Protein AF-A0A8J3F8U2-F1 (afdb_monomer_lite)

Radius of gyration: 12.93 Å; chains: 1; bounding box: 33×26×40 Å

pLDDT: mean 71.66, std 12.89, range [37.56, 89.69]

Sequence (111 aa):
MPALRDPATIAATIAAALGVAVPESRVCPAGVPDELARWHCYTAASGHSVVVAVAALLTPGTNPLHALVAAPVNAVTRTGWRWDPAHDLIVADLPYDSDRGVLIDPADIQP

Secondary structure (DSSP, 8-state):
-----SHHHHHHHHHHHHT----S-----TTS-GGGGGGEEEETTTEEEEEEEEGGG--TTS-GGGGEEEEEHHHHHHH-EEEETTTTEEEE---EETTTEE---GGG-B-

Structure (mmCIF, N/CA/C/O backbone):
data_AF-A0A8J3F8U2-F1
#
_entry.id   AF-A0A8J3F8U2-F1
#
loop_
_atom_site.group_PDB
_atom_site.id
_atom_site.type_symbol
_atom_site.label_atom_id
_atom_site.label_alt_id
_atom_site.label_comp_id
_atom_site.label_asym_id
_atom_site.label_entity_id
_atom_site.label_seq_id
_atom_site.pdbx_PDB_ins_code
_atom_site.Cartn_x
_atom_site.Cartn_y
_atom_site.Cartn_z
_atom_site.occupancy
_atom_site.B_iso_or_equiv
_atom_site.auth_seq_id
_atom_site.auth_comp_id
_atom_site.auth_asym_id
_atom_site.auth_atom_id
_atom_site.pdbx_PDB_model_num
ATOM 1 N N . MET A 1 1 ? 5.581 -2.750 25.880 1.00 39.59 1 MET A N 1
ATOM 2 C CA . MET A 1 1 ? 5.545 -2.924 24.413 1.00 39.59 1 MET A CA 1
ATOM 3 C C . MET A 1 1 ? 6.352 -1.784 23.816 1.00 39.59 1 MET A C 1
ATOM 5 O O . MET A 1 1 ? 6.004 -0.646 24.115 1.00 39.59 1 MET A O 1
ATOM 9 N N . PRO A 1 2 ? 7.481 -2.035 23.133 1.00 37.56 2 PRO A N 1
ATOM 10 C CA . PRO A 1 2 ? 8.290 -0.951 22.594 1.00 37.56 2 PRO A CA 1
ATOM 11 C C . PRO A 1 2 ? 7.474 -0.246 21.512 1.00 37.56 2 PRO A C 1
ATOM 13 O O . PRO A 1 2 ? 6.931 -0.887 20.617 1.00 37.56 2 PRO A O 1
ATOM 16 N N . ALA A 1 3 ? 7.317 1.067 21.657 1.00 40.91 3 ALA A N 1
ATOM 17 C CA . ALA A 1 3 ? 6.665 1.883 20.652 1.00 40.91 3 ALA A CA 1
ATOM 18 C C . ALA A 1 3 ? 7.451 1.730 19.343 1.00 40.91 3 ALA A C 1
ATOM 20 O O . ALA A 1 3 ? 8.657 1.981 19.327 1.00 40.91 3 ALA A O 1
ATOM 21 N N . LEU A 1 4 ? 6.773 1.294 18.281 1.00 47.59 4 LEU A N 1
ATOM 22 C CA . LEU A 1 4 ? 7.250 1.326 16.900 1.00 47.59 4 LEU A CA 1
ATOM 23 C C . LEU A 1 4 ? 7.582 2.787 16.550 1.00 47.59 4 LEU A C 1
ATOM 25 O O . LEU A 1 4 ? 6.724 3.530 16.096 1.00 47.59 4 LEU A O 1
ATOM 29 N N . ARG A 1 5 ? 8.786 3.246 16.901 1.00 49.97 5 ARG A N 1
ATOM 30 C CA . ARG A 1 5 ? 9.261 4.626 16.682 1.00 49.97 5 ARG A CA 1
ATOM 31 C C . ARG A 1 5 ? 10.471 4.691 15.766 1.00 49.97 5 ARG A C 1
ATOM 33 O O . ARG A 1 5 ? 10.807 5.769 15.294 1.00 49.97 5 ARG A O 1
ATOM 40 N N . ASP A 1 6 ? 11.126 3.558 15.536 1.00 54.28 6 ASP A N 1
ATOM 41 C CA . ASP A 1 6 ? 12.221 3.473 14.588 1.00 54.28 6 ASP A CA 1
ATOM 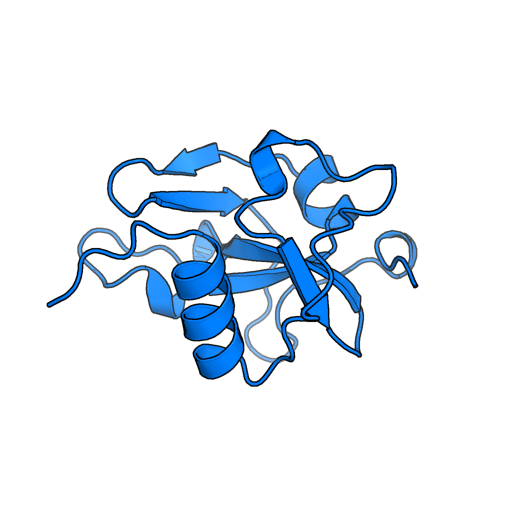42 C C . ASP A 1 6 ? 11.700 2.904 13.255 1.00 54.28 6 ASP A C 1
ATOM 44 O O . ASP A 1 6 ? 11.143 1.800 13.238 1.00 54.28 6 ASP A O 1
ATOM 48 N N . PRO A 1 7 ? 11.853 3.635 12.139 1.00 51.91 7 PRO A N 1
ATOM 49 C CA . PRO A 1 7 ? 11.318 3.224 10.845 1.00 51.91 7 PRO A CA 1
ATOM 50 C C . PRO A 1 7 ? 11.932 1.918 10.326 1.00 51.91 7 PRO A C 1
ATOM 52 O O . PRO A 1 7 ? 11.245 1.163 9.643 1.00 51.91 7 PRO A O 1
ATOM 55 N N . ALA A 1 8 ? 13.168 1.573 10.711 1.00 55.59 8 ALA A N 1
ATOM 56 C CA . ALA A 1 8 ? 13.743 0.274 10.358 1.00 55.59 8 ALA A CA 1
ATOM 57 C C . ALA A 1 8 ? 13.092 -0.865 11.159 1.00 55.59 8 ALA A C 1
ATOM 59 O O . ALA A 1 8 ? 12.882 -1.950 10.626 1.00 55.59 8 ALA A O 1
ATOM 60 N N . THR A 1 9 ? 12.698 -0.611 12.409 1.00 59.19 9 THR A N 1
ATOM 61 C CA . THR A 1 9 ? 11.933 -1.576 13.219 1.00 59.19 9 THR A CA 1
ATOM 62 C C . THR A 1 9 ? 10.518 -1.774 12.672 1.00 59.19 9 THR A C 1
ATOM 64 O O . THR A 1 9 ? 10.026 -2.902 12.658 1.00 59.19 9 THR A O 1
ATOM 67 N N . ILE A 1 10 ? 9.877 -0.708 12.182 1.00 59.81 10 ILE A N 1
ATOM 68 C CA . ILE A 1 10 ? 8.576 -0.777 11.496 1.00 59.81 10 ILE A CA 1
ATOM 69 C C . ILE A 1 10 ? 8.709 -1.617 10.224 1.00 59.81 10 ILE A C 1
ATOM 71 O O . ILE A 1 10 ? 8.022 -2.629 10.093 1.00 59.81 10 ILE A O 1
ATOM 75 N N . ALA A 1 11 ? 9.647 -1.266 9.342 1.00 57.91 11 ALA A N 1
ATOM 76 C CA . ALA A 1 11 ? 9.896 -2.000 8.107 1.00 57.91 11 ALA A CA 1
ATOM 77 C C . ALA A 1 11 ? 10.239 -3.473 8.370 1.00 57.91 11 ALA A C 1
ATOM 79 O O . ALA A 1 11 ? 9.660 -4.344 7.734 1.00 57.91 11 ALA A O 1
ATOM 80 N N . ALA A 1 12 ? 11.101 -3.778 9.345 1.00 63.03 12 ALA A N 1
ATOM 81 C CA . ALA A 1 12 ? 11.467 -5.152 9.692 1.00 63.03 12 ALA A CA 1
ATOM 82 C C . ALA A 1 12 ? 10.300 -5.950 10.293 1.00 63.03 12 ALA A C 1
ATOM 84 O O . ALA A 1 12 ? 10.105 -7.108 9.934 1.00 63.03 12 ALA A O 1
ATOM 85 N N . THR A 1 13 ? 9.498 -5.341 11.173 1.00 62.12 13 THR A N 1
ATOM 86 C CA . THR A 1 13 ? 8.319 -5.999 11.768 1.00 62.12 13 THR A CA 1
ATOM 87 C C . THR A 1 13 ? 7.293 -6.335 10.696 1.00 62.12 13 THR A C 1
ATOM 89 O O . THR A 1 13 ? 6.727 -7.426 10.675 1.00 62.12 13 THR A O 1
ATOM 92 N N . ILE A 1 14 ? 7.069 -5.398 9.784 1.00 62.00 14 ILE A N 1
ATOM 93 C CA . ILE A 1 14 ? 6.108 -5.557 8.707 1.00 62.00 14 ILE A CA 1
ATOM 94 C C . ILE A 1 14 ? 6.622 -6.532 7.648 1.00 62.00 14 ILE A C 1
ATOM 96 O O . ILE A 1 14 ? 5.874 -7.384 7.182 1.00 62.00 14 ILE A O 1
ATOM 100 N N . ALA A 1 15 ? 7.899 -6.457 7.293 1.00 62.75 15 ALA A N 1
ATOM 101 C CA . ALA A 1 15 ? 8.506 -7.390 6.364 1.00 62.75 15 ALA A CA 1
ATOM 102 C C . ALA A 1 15 ? 8.495 -8.819 6.911 1.00 62.75 15 ALA A C 1
ATOM 104 O O . ALA A 1 15 ? 8.170 -9.747 6.177 1.00 62.75 15 ALA A O 1
ATOM 105 N N . ALA A 1 16 ? 8.728 -8.992 8.217 1.00 64.50 16 ALA A N 1
ATOM 106 C CA . ALA A 1 16 ? 8.542 -10.271 8.893 1.00 64.50 16 ALA A CA 1
ATOM 107 C C . ALA A 1 16 ? 7.077 -10.740 8.855 1.00 64.50 16 ALA A C 1
ATOM 109 O O . ALA A 1 16 ? 6.828 -11.918 8.614 1.00 64.50 16 ALA A O 1
ATOM 110 N N . ALA A 1 17 ? 6.110 -9.835 9.043 1.00 59.97 17 ALA A N 1
ATOM 111 C CA . ALA A 1 17 ? 4.684 -10.159 8.948 1.00 59.97 17 ALA A CA 1
ATOM 112 C C . ALA A 1 17 ? 4.246 -10.545 7.522 1.00 59.97 17 ALA A C 1
ATOM 114 O O . ALA A 1 17 ? 3.356 -11.375 7.359 1.00 59.97 17 ALA A O 1
ATOM 115 N N . LEU A 1 18 ? 4.885 -9.969 6.501 1.00 61.56 18 LEU A N 1
ATOM 116 C CA . LEU A 1 18 ? 4.601 -10.212 5.083 1.00 61.56 18 LEU A CA 1
ATOM 117 C C . LEU A 1 18 ? 5.497 -11.293 4.451 1.00 61.56 18 LEU A C 1
ATOM 119 O O . LEU A 1 18 ? 5.305 -11.635 3.288 1.00 61.56 18 LEU A O 1
ATOM 123 N N . GLY A 1 19 ? 6.482 -11.822 5.184 1.00 62.75 19 GLY A N 1
ATOM 124 C CA . GLY A 1 19 ? 7.461 -12.782 4.664 1.00 62.75 19 GLY A CA 1
ATOM 125 C C . GLY A 1 19 ? 8.389 -12.217 3.577 1.00 62.75 19 GLY A C 1
ATOM 126 O O . GLY A 1 19 ? 8.883 -12.977 2.746 1.00 62.75 19 GLY A O 1
ATOM 127 N N . VAL A 1 20 ? 8.618 -10.901 3.554 1.00 63.16 20 VAL A N 1
ATOM 128 C CA . VAL A 1 20 ? 9.461 -10.212 2.558 1.00 63.16 20 VAL A CA 1
ATOM 129 C C . VAL A 1 20 ? 10.795 -9.766 3.164 1.00 63.16 20 VAL A C 1
ATOM 131 O O . VAL A 1 20 ? 10.934 -9.646 4.379 1.00 63.16 20 VAL A O 1
ATOM 134 N N . ALA A 1 21 ? 11.806 -9.538 2.323 1.00 57.47 21 ALA A N 1
ATOM 135 C CA . ALA A 1 21 ? 13.132 -9.115 2.769 1.00 57.47 21 ALA A CA 1
ATOM 136 C C . ALA A 1 21 ? 13.235 -7.582 2.828 1.00 57.47 21 ALA A C 1
ATOM 138 O O . ALA A 1 21 ? 12.900 -6.895 1.868 1.00 57.47 21 ALA A O 1
ATOM 139 N N . VAL A 1 22 ? 13.756 -7.031 3.927 1.00 57.06 22 VAL A N 1
ATOM 140 C CA . VAL A 1 22 ? 14.174 -5.619 3.970 1.00 57.06 22 VAL A CA 1
ATOM 141 C C . VAL A 1 22 ? 15.656 -5.568 3.617 1.00 57.06 22 VAL A C 1
ATOM 143 O O . VAL A 1 22 ? 16.456 -6.127 4.369 1.00 57.06 22 VAL A O 1
ATOM 146 N N . PRO A 1 23 ? 16.065 -4.944 2.502 1.00 54.09 23 PRO A N 1
ATOM 147 C CA . PRO A 1 23 ? 17.481 -4.762 2.233 1.00 54.09 23 PRO A CA 1
ATOM 148 C C . PRO A 1 23 ? 18.081 -3.799 3.265 1.00 54.09 23 PRO A C 1
ATOM 150 O O . PRO A 1 23 ? 17.507 -2.759 3.575 1.00 54.09 23 PRO A O 1
ATOM 153 N N . GLU A 1 24 ? 19.272 -4.127 3.769 1.00 50.94 24 GLU A N 1
ATOM 154 C CA . GLU A 1 24 ? 20.020 -3.308 4.742 1.00 50.94 24 GLU A CA 1
ATOM 155 C C . GLU A 1 24 ? 20.432 -1.929 4.179 1.00 50.94 24 GLU A C 1
ATOM 157 O O . GLU A 1 24 ? 20.817 -1.025 4.922 1.00 50.94 24 GLU A O 1
ATOM 162 N N . SER A 1 25 ? 20.325 -1.740 2.860 1.00 44.50 25 SE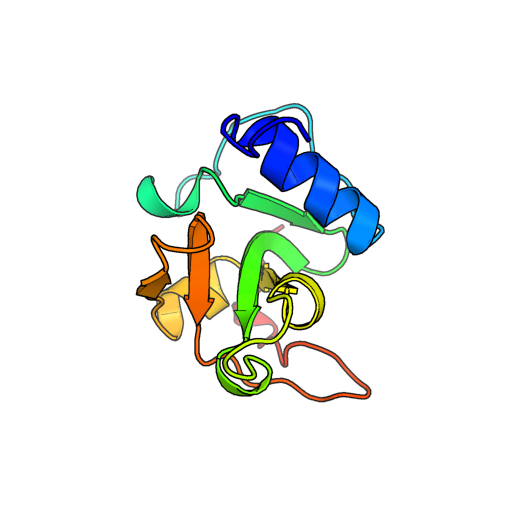R A N 1
ATOM 163 C CA . SER A 1 25 ? 20.671 -0.501 2.172 1.00 44.50 25 SER A CA 1
ATOM 164 C C . SER A 1 25 ? 19.463 0.429 2.044 1.00 44.50 25 SER A C 1
ATOM 166 O O . SER A 1 25 ? 18.607 0.263 1.179 1.00 44.50 25 SER A O 1
ATOM 168 N N . ARG A 1 26 ? 19.461 1.468 2.888 1.00 50.34 26 ARG A N 1
ATOM 169 C CA . ARG A 1 26 ? 18.580 2.656 2.900 1.00 50.34 26 ARG A CA 1
ATOM 170 C C . ARG A 1 26 ? 18.617 3.518 1.628 1.00 50.34 26 ARG A C 1
ATOM 172 O O . ARG A 1 26 ? 18.176 4.667 1.670 1.00 50.34 26 ARG A O 1
ATOM 179 N N . VAL A 1 27 ? 19.170 3.045 0.513 1.00 48.75 27 VAL A N 1
ATOM 180 C CA . VAL A 1 27 ? 19.136 3.835 -0.721 1.00 48.75 27 VAL A CA 1
ATOM 181 C C . VAL A 1 27 ? 17.733 3.703 -1.299 1.00 48.75 27 VAL A C 1
ATOM 183 O O . VAL A 1 27 ? 17.440 2.778 -2.053 1.00 48.75 27 VAL A O 1
ATOM 186 N N . CYS A 1 28 ? 16.852 4.629 -0.908 1.00 50.41 28 CYS A N 1
ATOM 187 C CA . CYS A 1 28 ? 15.648 4.892 -1.679 1.00 50.41 28 CYS A CA 1
ATOM 188 C C . CYS A 1 28 ? 16.099 5.172 -3.117 1.00 50.41 28 CYS A C 1
ATOM 190 O O . CYS A 1 28 ? 16.898 6.091 -3.329 1.00 50.41 28 CYS A O 1
ATOM 192 N N . PRO A 1 29 ? 15.675 4.361 -4.098 1.00 54.97 29 PRO A N 1
ATOM 193 C CA . PRO A 1 29 ? 16.018 4.620 -5.485 1.00 54.97 29 PRO A CA 1
ATOM 194 C C . PRO A 1 29 ? 15.466 5.992 -5.876 1.00 54.97 29 PRO A C 1
ATOM 196 O O . PRO A 1 29 ? 14.455 6.456 -5.337 1.00 54.97 29 PRO A O 1
ATOM 199 N N . ALA A 1 30 ? 16.139 6.653 -6.815 1.00 49.44 30 ALA A N 1
ATOM 200 C CA . ALA A 1 30 ? 15.669 7.918 -7.359 1.00 49.44 30 ALA A CA 1
ATOM 201 C C . ALA A 1 30 ? 14.223 7.751 -7.864 1.00 49.44 30 ALA A C 1
ATOM 203 O O . ALA A 1 30 ? 13.984 6.998 -8.805 1.00 49.44 30 ALA A O 1
ATOM 204 N N . GLY A 1 31 ? 13.265 8.420 -7.214 1.00 59.50 31 GLY A N 1
ATOM 205 C CA . GLY A 1 31 ? 11.838 8.330 -7.546 1.00 59.50 31 GLY A CA 1
ATOM 206 C C . GLY A 1 31 ? 10.913 8.023 -6.368 1.00 59.50 31 GLY A C 1
ATOM 207 O O . GLY A 1 31 ? 9.723 8.306 -6.476 1.00 59.50 31 GLY A O 1
ATOM 208 N N . VAL A 1 32 ? 11.423 7.517 -5.236 1.00 63.53 32 VAL A N 1
ATOM 209 C CA . VAL A 1 32 ? 10.610 7.407 -4.010 1.00 63.53 32 VAL A CA 1
ATOM 210 C C . VAL A 1 32 ? 10.516 8.787 -3.351 1.00 63.53 32 VAL A C 1
ATOM 212 O O . VAL A 1 32 ? 11.557 9.369 -3.049 1.00 63.53 32 VAL A O 1
ATOM 215 N N . PRO A 1 33 ? 9.309 9.322 -3.100 1.00 71.12 33 PRO A N 1
ATOM 216 C CA . PRO A 1 33 ? 9.143 10.518 -2.281 1.00 71.12 33 PRO A CA 1
ATOM 217 C C . PRO A 1 33 ? 9.790 10.324 -0.903 1.00 71.12 33 PRO A C 1
ATOM 219 O O . PRO A 1 33 ? 9.556 9.296 -0.267 1.00 71.12 33 PRO A O 1
ATOM 222 N N . ASP A 1 34 ? 10.540 11.314 -0.409 1.00 73.00 34 ASP A N 1
ATOM 223 C CA . ASP A 1 34 ? 11.199 11.255 0.912 1.00 73.00 34 ASP A CA 1
ATOM 224 C C . ASP A 1 34 ? 10.216 10.910 2.043 1.00 73.00 34 ASP A C 1
ATOM 226 O O . ASP A 1 34 ? 10.555 10.224 3.006 1.00 73.00 34 ASP A O 1
ATOM 230 N N . GLU A 1 35 ? 8.962 11.334 1.892 1.00 75.31 35 GLU A N 1
ATOM 231 C CA . GLU A 1 35 ? 7.869 11.043 2.818 1.00 75.31 35 GLU A CA 1
ATOM 232 C C . GLU A 1 35 ? 7.596 9.536 2.930 1.00 75.31 35 GLU A C 1
ATOM 234 O O . GLU A 1 35 ? 7.318 9.045 4.022 1.00 75.31 35 GLU A O 1
ATOM 239 N N . LEU A 1 36 ? 7.747 8.785 1.834 1.00 75.69 36 LEU A N 1
ATOM 240 C CA . LEU A 1 36 ? 7.528 7.340 1.772 1.00 75.69 36 LEU A CA 1
ATOM 241 C C . LEU A 1 36 ? 8.752 6.512 2.185 1.00 75.69 36 LEU A C 1
ATOM 243 O O . LEU A 1 36 ? 8.612 5.320 2.470 1.00 75.69 36 LEU A O 1
ATOM 247 N N . ALA A 1 37 ? 9.935 7.127 2.270 1.00 75.25 37 ALA A N 1
ATOM 248 C CA . ALA A 1 37 ? 11.202 6.435 2.510 1.00 75.25 37 ALA A CA 1
ATOM 249 C C . ALA A 1 37 ? 11.199 5.578 3.787 1.00 75.25 37 ALA A C 1
ATOM 251 O O . ALA A 1 37 ? 11.801 4.508 3.839 1.00 75.25 37 ALA A O 1
ATOM 252 N N . ARG A 1 38 ? 10.473 6.019 4.818 1.00 74.88 38 ARG A N 1
ATOM 253 C CA . ARG A 1 38 ? 10.350 5.318 6.108 1.00 74.88 38 ARG A CA 1
ATOM 254 C C . ARG A 1 38 ? 9.567 3.999 6.044 1.00 74.88 38 ARG A C 1
ATOM 256 O O . ARG A 1 38 ? 9.716 3.180 6.944 1.00 74.88 38 ARG A O 1
ATOM 263 N N . TRP A 1 39 ? 8.738 3.806 5.019 1.00 79.25 39 TRP A N 1
ATOM 264 C CA . TRP A 1 39 ? 7.961 2.580 4.799 1.00 79.25 39 TRP A CA 1
ATOM 265 C C . TRP A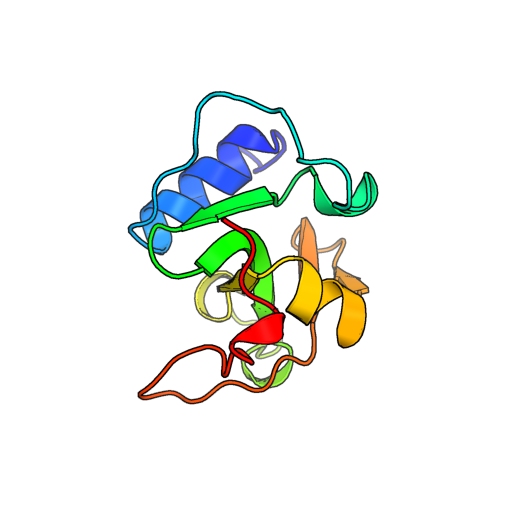 1 39 ? 8.464 1.783 3.593 1.00 79.25 39 TRP A C 1
ATOM 267 O O . TRP A 1 39 ? 7.819 0.821 3.176 1.00 79.25 39 TRP A O 1
ATOM 277 N N . HIS A 1 40 ? 9.593 2.187 3.012 1.00 78.94 40 HIS A N 1
ATOM 278 C CA . HIS A 1 40 ? 10.199 1.511 1.875 1.00 78.94 40 HIS A CA 1
ATOM 279 C C . HIS A 1 40 ? 10.646 0.088 2.233 1.00 78.94 40 HIS A C 1
ATOM 281 O O . HIS A 1 40 ? 11.150 -0.183 3.324 1.00 78.94 40 HIS A O 1
ATOM 287 N N . CYS A 1 41 ? 10.442 -0.827 1.293 1.00 75.50 41 CYS A N 1
ATOM 288 C CA . CYS A 1 41 ? 10.883 -2.211 1.342 1.00 75.50 41 CYS A CA 1
ATOM 289 C C . CYS A 1 41 ? 11.200 -2.711 -0.075 1.00 75.50 41 CYS A C 1
ATOM 291 O O . CYS A 1 41 ? 10.951 -2.037 -1.079 1.00 75.50 41 CYS A O 1
ATOM 293 N N . TYR A 1 42 ? 11.758 -3.914 -0.167 1.00 73.19 42 TYR A N 1
ATOM 294 C CA . TYR A 1 42 ? 11.985 -4.576 -1.443 1.00 73.19 42 TYR A CA 1
ATOM 295 C C . TYR A 1 42 ? 11.251 -5.908 -1.450 1.00 73.19 42 TYR A C 1
ATOM 297 O O . TYR A 1 42 ? 11.310 -6.664 -0.482 1.00 73.19 42 TYR A O 1
ATOM 305 N N . THR A 1 43 ? 10.565 -6.219 -2.540 1.00 69.81 43 THR A N 1
ATOM 306 C CA . THR A 1 43 ? 10.008 -7.557 -2.734 1.00 69.81 43 THR A CA 1
ATOM 307 C C . THR A 1 43 ? 10.592 -8.155 -4.003 1.00 69.81 43 THR A C 1
ATOM 309 O O . THR A 1 43 ? 10.805 -7.459 -4.988 1.00 69.81 43 THR A O 1
ATOM 312 N N . ALA A 1 44 ? 10.832 -9.464 -4.011 1.00 68.00 44 ALA A N 1
ATOM 313 C CA . ALA A 1 44 ? 11.320 -10.137 -5.215 1.00 68.00 44 ALA A CA 1
ATOM 314 C C . ALA A 1 44 ? 10.301 -10.100 -6.374 1.00 68.00 44 ALA A C 1
ATOM 316 O O . ALA A 1 44 ? 10.679 -10.300 -7.523 1.00 68.00 44 ALA A O 1
ATOM 317 N N . ALA A 1 45 ? 9.016 -9.868 -6.076 1.00 66.81 45 ALA A N 1
ATOM 318 C CA . ALA A 1 45 ? 7.934 -9.879 -7.056 1.00 66.81 45 ALA A CA 1
ATOM 319 C C . ALA A 1 45 ? 7.710 -8.513 -7.725 1.00 66.81 45 ALA A C 1
ATOM 321 O O . ALA A 1 45 ? 7.424 -8.462 -8.918 1.00 66.81 45 ALA A O 1
ATOM 322 N N . SER A 1 46 ? 7.827 -7.416 -6.970 1.00 65.25 46 SER A N 1
ATOM 323 C CA . SER A 1 46 ? 7.537 -6.052 -7.441 1.00 65.25 46 SER A CA 1
ATOM 324 C C . SER A 1 46 ? 8.723 -5.090 -7.349 1.00 65.25 46 SER A C 1
ATOM 326 O O . SER A 1 46 ? 8.593 -3.933 -7.747 1.00 65.25 46 SER A O 1
ATOM 328 N N . GLY A 1 47 ? 9.862 -5.551 -6.826 1.00 76.38 47 GLY A N 1
ATOM 329 C CA . GLY A 1 47 ? 11.055 -4.751 -6.582 1.00 76.38 47 GLY A CA 1
ATOM 330 C C . GLY A 1 47 ? 10.802 -3.669 -5.536 1.00 76.38 47 GLY A C 1
ATOM 331 O O . GLY A 1 47 ? 10.339 -3.959 -4.424 1.00 76.38 47 GLY A O 1
ATOM 332 N N . HIS A 1 48 ? 11.092 -2.414 -5.877 1.00 78.38 48 HIS A N 1
ATOM 333 C CA . HIS A 1 48 ? 10.945 -1.284 -4.960 1.00 78.38 48 HIS A CA 1
ATOM 334 C C . HIS A 1 48 ? 9.489 -1.026 -4.558 1.00 78.38 48 HIS A C 1
ATOM 336 O O . HIS A 1 48 ? 8.644 -0.596 -5.345 1.00 78.38 48 HIS A O 1
ATOM 342 N N . SER A 1 49 ? 9.211 -1.272 -3.282 1.00 80.81 49 SER A N 1
ATOM 343 C CA . SER A 1 49 ? 7.865 -1.265 -2.724 1.00 80.81 49 SER A CA 1
ATOM 344 C C . SER A 1 49 ? 7.813 -0.419 -1.458 1.00 80.81 49 SER A C 1
ATOM 346 O O . SER A 1 49 ? 8.830 -0.100 -0.848 1.00 80.81 49 SER A O 1
ATOM 348 N N . VAL A 1 50 ? 6.617 -0.036 -1.044 1.00 82.06 50 VAL A N 1
ATOM 349 C CA . VAL A 1 50 ? 6.350 0.589 0.248 1.00 82.06 50 VAL A CA 1
ATOM 350 C C . VAL A 1 50 ? 5.269 -0.206 0.942 1.00 82.06 50 VAL A C 1
ATOM 352 O O . VAL A 1 50 ? 4.352 -0.730 0.303 1.00 82.06 50 VAL A O 1
ATOM 355 N N . VAL A 1 51 ? 5.381 -0.312 2.256 1.00 82.56 51 VAL A N 1
ATOM 356 C CA . VAL A 1 51 ? 4.307 -0.904 3.031 1.00 82.56 51 VAL A CA 1
ATOM 357 C C . VAL A 1 51 ? 3.232 0.138 3.241 1.00 82.56 51 VAL A C 1
ATOM 359 O O . VAL A 1 51 ? 3.477 1.210 3.790 1.00 82.56 51 VAL A O 1
ATOM 362 N N . VAL A 1 52 ? 2.027 -0.214 2.829 1.00 85.75 52 VAL A N 1
ATOM 363 C CA . VAL A 1 52 ? 0.857 0.636 2.909 1.00 85.75 52 VAL A CA 1
ATOM 364 C C . VAL A 1 52 ? -0.321 -0.168 3.443 1.00 85.75 52 VAL A C 1
ATOM 366 O O . VAL A 1 52 ? -0.431 -1.369 3.201 1.00 85.75 52 VAL A O 1
ATOM 369 N N . ALA A 1 53 ? -1.201 0.484 4.192 1.00 88.00 53 ALA A N 1
ATOM 370 C CA . ALA A 1 53 ? -2.491 -0.075 4.550 1.00 88.00 53 ALA A CA 1
ATOM 371 C C . ALA A 1 53 ? -3.479 0.153 3.401 1.00 88.00 53 ALA A C 1
ATOM 373 O O . ALA A 1 53 ? -3.671 1.288 2.954 1.00 88.00 53 ALA A O 1
ATOM 374 N N . VAL A 1 54 ? -4.131 -0.908 2.936 1.00 88.00 54 VAL A N 1
ATOM 375 C CA . VAL A 1 54 ? -5.193 -0.784 1.932 1.00 88.00 54 VAL A CA 1
ATOM 376 C C . VAL A 1 54 ? -6.425 -0.187 2.598 1.00 88.00 54 VAL A C 1
ATOM 378 O O . VAL A 1 54 ? -6.965 -0.764 3.544 1.00 88.00 54 VAL A O 1
ATOM 381 N N . ALA A 1 55 ? -6.898 0.951 2.090 1.00 87.00 55 ALA A N 1
ATOM 382 C CA . ALA A 1 55 ? -8.050 1.655 2.651 1.00 87.00 55 ALA A CA 1
ATOM 383 C C . ALA A 1 55 ? -9.292 0.753 2.761 1.00 87.00 55 ALA A C 1
ATOM 385 O O . ALA A 1 55 ? -9.958 0.754 3.794 1.00 87.00 55 ALA A O 1
ATOM 386 N N . ALA A 1 56 ? -9.548 -0.073 1.742 1.00 85.06 56 ALA A N 1
ATOM 387 C CA . ALA A 1 56 ? -10.665 -1.017 1.705 1.00 85.06 56 ALA A CA 1
ATOM 388 C C . ALA A 1 56 ? -10.602 -2.122 2.780 1.00 85.06 56 ALA A C 1
ATOM 390 O O . ALA A 1 56 ? -11.632 -2.700 3.120 1.00 85.06 56 ALA A O 1
ATOM 391 N N . LEU A 1 57 ? -9.415 -2.418 3.322 1.00 83.50 57 LEU A N 1
ATOM 392 C CA . LEU A 1 57 ? -9.220 -3.428 4.368 1.00 83.50 57 LEU A CA 1
ATOM 393 C C . LEU A 1 57 ? -9.200 -2.822 5.776 1.00 83.50 57 LEU A C 1
ATOM 395 O O . LEU A 1 57 ? -9.216 -3.560 6.763 1.00 83.50 57 LEU A O 1
ATOM 399 N N . LEU A 1 58 ? -9.147 -1.494 5.904 1.00 82.56 58 LEU A N 1
ATOM 400 C CA . LEU A 1 58 ? -9.122 -0.838 7.206 1.00 82.56 58 LEU A CA 1
ATOM 401 C C . LEU A 1 58 ? -10.504 -0.861 7.858 1.00 82.56 58 LEU A C 1
ATOM 403 O O . LEU A 1 58 ? -11.428 -0.164 7.443 1.00 82.56 58 LEU A O 1
ATOM 407 N N . THR A 1 59 ? -10.605 -1.602 8.958 1.00 81.44 59 THR A N 1
ATOM 408 C CA . THR A 1 59 ? -11.797 -1.624 9.808 1.00 81.44 59 THR A CA 1
ATOM 409 C C . THR A 1 59 ? -11.562 -0.752 11.044 1.00 81.44 59 THR A C 1
ATOM 411 O O . THR A 1 59 ? -10.614 -1.014 11.793 1.00 81.44 59 THR A O 1
ATOM 414 N N . PRO A 1 60 ? -12.412 0.259 11.313 1.00 77.56 60 PRO A N 1
ATOM 415 C CA . PRO A 1 60 ? -12.302 1.086 12.512 1.00 77.56 60 PRO A CA 1
ATOM 416 C C . PRO A 1 60 ? -12.251 0.243 13.792 1.00 77.56 60 PRO A C 1
ATOM 418 O O . PRO A 1 60 ? -13.039 -0.684 13.968 1.00 77.56 60 PRO A O 1
ATOM 421 N N . GLY A 1 61 ? -11.316 0.559 14.691 1.00 77.94 61 GLY A N 1
ATOM 422 C CA . GLY A 1 61 ? -11.149 -0.153 15.965 1.00 77.94 61 GLY A CA 1
ATOM 423 C C . GLY A 1 61 ? -10.486 -1.532 15.860 1.00 77.94 61 GLY A C 1
ATOM 424 O O . GLY A 1 61 ? -10.337 -2.203 16.879 1.00 77.94 61 GLY A O 1
ATOM 425 N N . THR A 1 62 ? -10.064 -1.951 14.664 1.00 78.44 62 THR A N 1
ATOM 426 C CA . THR A 1 62 ? -9.298 -3.190 14.455 1.00 78.44 62 THR A CA 1
ATOM 427 C C . THR A 1 62 ? -7.818 -2.870 14.260 1.00 78.44 62 THR A C 1
ATOM 429 O O . THR A 1 62 ? -7.456 -1.767 13.858 1.00 78.44 62 THR A O 1
ATOM 432 N N . ASN A 1 63 ? -6.947 -3.831 14.568 1.00 75.75 63 ASN A N 1
ATOM 433 C CA . ASN A 1 63 ? -5.507 -3.673 14.408 1.00 75.75 63 ASN A CA 1
ATOM 434 C C . ASN A 1 63 ? -5.139 -3.491 12.921 1.00 75.75 63 ASN A C 1
ATOM 436 O O . ASN A 1 63 ? -5.216 -4.467 12.190 1.00 75.75 63 ASN A O 1
ATOM 440 N N . PRO A 1 64 ? -4.656 -2.323 12.467 1.00 77.50 64 PRO A N 1
ATOM 441 C CA . PRO A 1 64 ? -4.435 -2.044 11.044 1.00 77.50 64 PRO A CA 1
ATOM 442 C C . PRO A 1 64 ? -3.368 -2.928 10.386 1.00 77.50 64 PRO A C 1
ATOM 444 O O . PRO A 1 64 ? -3.256 -2.928 9.163 1.00 77.50 64 PRO A O 1
ATOM 447 N N . LEU A 1 65 ? -2.605 -3.704 11.166 1.00 78.12 65 LEU A N 1
ATOM 448 C CA . LEU A 1 65 ? -1.622 -4.652 10.645 1.00 78.12 65 LEU A CA 1
ATOM 449 C C . LEU A 1 65 ? -2.231 -5.683 9.679 1.00 78.12 65 LEU A C 1
ATOM 451 O O . LEU A 1 65 ? -1.531 -6.112 8.768 1.00 78.12 65 LEU A O 1
ATOM 455 N N . HIS A 1 66 ? -3.512 -6.058 9.823 1.00 78.31 66 HIS A N 1
ATOM 456 C CA . HIS A 1 66 ? -4.161 -6.992 8.883 1.00 78.31 66 HIS A CA 1
ATOM 457 C C . HIS A 1 66 ? -4.402 -6.383 7.496 1.00 78.31 66 HIS A C 1
ATOM 459 O O . HIS A 1 66 ? -4.619 -7.117 6.539 1.00 78.31 66 HIS A O 1
ATOM 465 N N . ALA A 1 67 ? -4.401 -5.053 7.397 1.00 82.00 67 ALA A N 1
ATOM 466 C CA . ALA A 1 67 ? -4.626 -4.315 6.159 1.00 82.00 67 ALA A CA 1
ATOM 467 C C . ALA A 1 67 ? -3.315 -3.949 5.446 1.00 82.00 67 ALA A C 1
ATOM 469 O O . ALA A 1 67 ? -3.357 -3.325 4.384 1.00 82.00 67 ALA A O 1
ATOM 470 N N . LEU A 1 68 ? -2.161 -4.283 6.037 1.00 83.31 68 LEU A N 1
ATOM 471 C CA . LEU A 1 68 ? -0.856 -3.954 5.483 1.00 83.31 68 LEU A CA 1
ATOM 472 C C . LEU A 1 68 ? -0.492 -4.867 4.323 1.00 83.31 68 LEU A C 1
ATOM 474 O O . LEU A 1 68 ? -0.595 -6.088 4.407 1.00 83.31 68 LEU A O 1
ATOM 478 N N . VAL A 1 69 ? 0.010 -4.248 3.264 1.00 82.56 69 VAL A N 1
ATOM 479 C CA . VAL A 1 69 ? 0.514 -4.915 2.068 1.00 82.56 69 VAL A CA 1
ATOM 480 C C . VAL A 1 69 ? 1.786 -4.218 1.603 1.00 82.56 69 VAL A C 1
ATOM 482 O O . VAL A 1 69 ? 1.949 -3.010 1.787 1.00 82.56 69 VAL A O 1
ATOM 485 N N . ALA A 1 70 ? 2.687 -4.969 0.975 1.00 81.44 70 ALA A N 1
ATOM 486 C CA . ALA A 1 70 ? 3.769 -4.378 0.201 1.00 81.44 70 ALA A CA 1
ATOM 487 C C . ALA A 1 70 ? 3.223 -4.022 -1.186 1.00 81.44 70 ALA A C 1
ATOM 489 O O . ALA A 1 70 ? 2.761 -4.902 -1.913 1.00 81.44 70 ALA A O 1
ATOM 490 N N . ALA A 1 71 ? 3.256 -2.740 -1.540 1.00 83.38 71 ALA A N 1
ATOM 491 C CA . ALA A 1 71 ? 2.801 -2.250 -2.835 1.00 83.38 71 ALA A CA 1
ATOM 492 C C . ALA A 1 71 ? 3.940 -1.522 -3.561 1.00 83.38 71 ALA A C 1
ATOM 494 O O . ALA A 1 71 ? 4.725 -0.837 -2.903 1.00 83.38 71 ALA A O 1
ATOM 495 N N . PRO A 1 72 ? 4.044 -1.618 -4.897 1.00 83.25 72 PRO A N 1
ATOM 496 C CA . PRO A 1 72 ? 5.053 -0.881 -5.648 1.00 83.25 72 PRO A CA 1
ATOM 497 C C . PRO A 1 72 ? 4.938 0.625 -5.400 1.00 83.25 72 PRO A C 1
ATOM 499 O O . PRO A 1 72 ? 3.832 1.173 -5.348 1.00 83.25 72 PRO A O 1
ATOM 502 N N . VAL A 1 73 ? 6.081 1.308 -5.297 1.00 83.19 73 VAL A N 1
ATOM 503 C CA . VAL A 1 73 ? 6.123 2.762 -5.048 1.00 83.19 73 VAL A CA 1
ATOM 504 C C . VAL A 1 73 ? 5.322 3.527 -6.105 1.00 83.19 73 VAL A C 1
ATOM 506 O O . VAL A 1 73 ? 4.573 4.445 -5.768 1.00 83.19 73 VAL A O 1
ATOM 509 N N . ASN A 1 74 ? 5.433 3.129 -7.375 1.00 83.00 74 ASN A N 1
ATOM 510 C CA . ASN A 1 74 ? 4.716 3.762 -8.481 1.00 83.00 74 ASN A CA 1
ATOM 511 C C . ASN A 1 74 ? 3.198 3.627 -8.339 1.00 83.00 74 ASN A C 1
ATOM 513 O O . ASN A 1 74 ? 2.490 4.622 -8.478 1.00 83.00 74 ASN A O 1
ATOM 517 N N . ALA A 1 75 ? 2.705 2.442 -7.969 1.00 84.44 75 ALA A N 1
ATOM 518 C CA . ALA A 1 75 ? 1.279 2.211 -7.754 1.00 84.44 75 ALA A CA 1
ATOM 519 C C . ALA A 1 75 ? 0.729 3.108 -6.633 1.00 84.44 75 ALA A C 1
ATOM 521 O O . ALA A 1 75 ? -0.321 3.737 -6.788 1.00 84.44 75 ALA A O 1
ATOM 522 N N . VAL A 1 76 ? 1.466 3.225 -5.525 1.00 86.31 76 VAL A N 1
ATOM 523 C CA . VAL A 1 76 ? 1.093 4.076 -4.383 1.00 86.31 76 VAL A CA 1
ATOM 524 C C . VAL A 1 76 ? 1.151 5.559 -4.741 1.00 86.31 76 VAL A C 1
ATOM 526 O O . VAL A 1 76 ? 0.262 6.322 -4.374 1.00 86.31 76 VAL A O 1
ATOM 529 N N . THR A 1 77 ? 2.156 5.974 -5.508 1.00 84.81 77 THR A N 1
ATOM 530 C CA . THR A 1 77 ? 2.320 7.371 -5.931 1.00 84.81 77 THR A CA 1
ATOM 531 C C . THR A 1 77 ? 1.243 7.778 -6.938 1.00 84.81 77 THR A C 1
ATOM 533 O O . THR A 1 77 ? 0.672 8.860 -6.827 1.00 84.81 77 THR A O 1
ATOM 536 N N . ARG A 1 78 ? 0.912 6.893 -7.886 1.00 84.69 78 ARG A N 1
ATOM 537 C CA . ARG A 1 78 ? -0.140 7.097 -8.893 1.00 84.69 78 ARG A CA 1
ATOM 538 C C . ARG A 1 78 ? -1.536 7.160 -8.276 1.00 84.69 78 ARG A C 1
ATOM 540 O O . ARG A 1 78 ? -2.356 7.959 -8.715 1.00 84.69 78 ARG A O 1
ATOM 547 N N . THR A 1 79 ? -1.803 6.311 -7.288 1.00 85.12 79 THR A N 1
ATOM 548 C CA . THR A 1 79 ? -3.101 6.251 -6.592 1.00 85.12 79 THR A CA 1
ATOM 549 C C . THR A 1 79 ? -3.243 7.370 -5.557 1.00 85.12 79 THR A C 1
ATOM 551 O O . THR A 1 79 ? -4.350 7.807 -5.251 1.00 85.12 79 THR A O 1
ATOM 554 N N . GLY A 1 80 ? -2.117 7.862 -5.042 1.00 86.19 80 GLY A N 1
ATOM 555 C CA . GLY A 1 80 ? -2.078 8.751 -3.895 1.00 86.19 80 GLY A CA 1
ATOM 556 C C . GLY A 1 80 ? -2.189 7.982 -2.579 1.00 86.19 80 GLY A C 1
ATOM 557 O O . GLY A 1 80 ? -2.667 6.848 -2.507 1.00 86.19 80 GLY A O 1
ATOM 558 N N . TRP A 1 81 ? -1.730 8.622 -1.511 1.00 89.44 81 TRP A N 1
ATOM 559 C CA . TRP A 1 81 ? -1.747 8.075 -0.162 1.00 89.44 81 TRP A CA 1
ATOM 560 C C . TRP A 1 81 ? -2.134 9.163 0.838 1.00 89.44 81 TRP A C 1
ATOM 562 O O . TRP A 1 81 ? -2.072 10.360 0.553 1.00 89.44 81 TRP A O 1
ATOM 572 N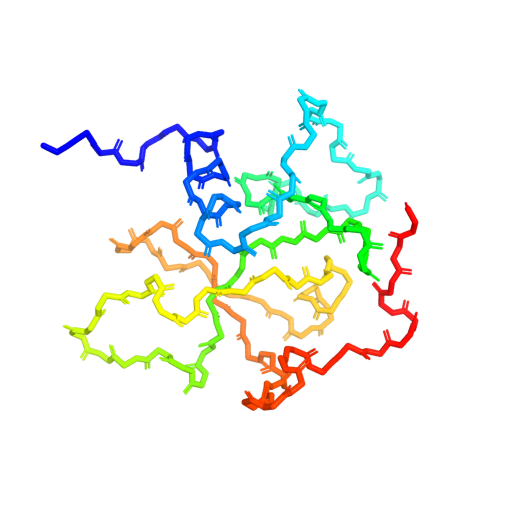 N . ARG A 1 82 ? -2.511 8.741 2.043 1.00 89.69 82 ARG A N 1
ATOM 573 C CA . ARG A 1 82 ? -2.658 9.608 3.217 1.00 89.69 82 ARG A CA 1
ATOM 574 C C . ARG A 1 82 ? -1.872 9.031 4.386 1.00 89.69 82 ARG A C 1
ATOM 576 O O . ARG A 1 82 ? -1.810 7.815 4.545 1.00 89.69 82 ARG A O 1
ATOM 583 N N . TRP A 1 83 ? -1.298 9.889 5.216 1.00 87.06 83 TRP A N 1
ATOM 584 C CA . TRP A 1 83 ? -0.666 9.451 6.455 1.00 87.06 83 TRP A CA 1
ATOM 585 C C . TRP A 1 83 ? -1.708 9.341 7.571 1.00 87.06 83 TRP A C 1
ATOM 587 O O . TRP A 1 83 ? -2.490 10.265 7.795 1.00 87.06 83 TRP A O 1
ATOM 597 N N . ASP A 1 84 ? -1.717 8.206 8.260 1.00 83.00 84 ASP A N 1
ATOM 598 C CA . ASP A 1 84 ? -2.457 7.977 9.491 1.00 83.00 84 ASP A CA 1
ATOM 599 C C . ASP A 1 84 ? -1.516 8.138 10.700 1.00 83.00 84 ASP A C 1
ATOM 601 O O . ASP A 1 84 ? -0.705 7.246 10.980 1.00 83.00 84 ASP A O 1
ATOM 605 N N . PRO A 1 85 ? -1.610 9.256 11.442 1.00 79.62 85 PRO A N 1
ATOM 606 C CA . PRO A 1 85 ? -0.744 9.521 12.585 1.00 79.62 85 PRO A CA 1
ATOM 607 C C . PRO A 1 85 ? -1.081 8.662 13.811 1.00 79.62 85 PRO A C 1
ATOM 609 O O . PRO A 1 85 ? -0.245 8.547 14.705 1.00 79.62 85 PRO A O 1
ATOM 612 N N . ALA A 1 86 ? -2.277 8.064 13.890 1.00 79.06 86 ALA A N 1
ATOM 613 C CA . ALA A 1 86 ? -2.667 7.251 15.045 1.00 79.06 86 ALA A CA 1
ATOM 614 C C . ALA A 1 86 ? -1.894 5.926 15.095 1.00 79.06 86 ALA A C 1
ATOM 616 O O . ALA A 1 86 ? -1.562 5.429 16.173 1.00 79.06 86 ALA A O 1
ATOM 617 N N . HIS A 1 87 ? -1.593 5.381 13.918 1.00 74.56 87 HIS A N 1
ATOM 618 C CA . HIS A 1 87 ? -0.886 4.114 13.752 1.00 74.56 87 HIS A CA 1
ATOM 619 C C . HIS A 1 87 ? 0.480 4.259 13.080 1.00 74.56 87 HIS A C 1
ATOM 621 O O . HIS A 1 87 ? 1.217 3.282 12.988 1.00 74.56 87 HIS A O 1
ATOM 627 N N . ASP A 1 88 ? 0.831 5.475 12.663 1.00 77.44 88 ASP A N 1
ATOM 628 C CA . ASP A 1 88 ? 2.079 5.807 11.985 1.00 77.44 88 ASP A CA 1
ATOM 629 C C . ASP A 1 88 ? 2.255 5.067 10.639 1.00 77.44 88 ASP A C 1
ATOM 631 O O . ASP A 1 88 ? 3.346 4.635 10.256 1.00 77.44 88 ASP A O 1
ATOM 635 N N . LEU A 1 89 ? 1.149 4.935 9.899 1.00 83.06 89 LEU A N 1
ATOM 636 C CA . LEU A 1 89 ? 1.042 4.176 8.650 1.00 83.06 89 LEU A CA 1
ATOM 637 C C . LEU A 1 89 ? 0.621 5.075 7.492 1.00 83.06 89 LEU A C 1
ATOM 639 O O . LEU A 1 89 ? -0.112 6.040 7.675 1.00 83.06 89 LEU A O 1
ATOM 643 N N . ILE A 1 90 ? 1.036 4.733 6.281 1.00 86.88 90 ILE A N 1
ATOM 644 C CA . ILE A 1 90 ? 0.439 5.273 5.056 1.00 86.88 90 ILE A CA 1
ATOM 645 C C . ILE A 1 90 ? -0.739 4.403 4.660 1.00 86.88 90 ILE A C 1
ATOM 647 O O . ILE A 1 90 ? -0.689 3.179 4.764 1.00 86.88 90 ILE A O 1
ATOM 651 N N . VAL A 1 91 ? -1.792 5.051 4.188 1.00 88.25 91 VAL A N 1
ATOM 652 C CA . VAL A 1 91 ? -3.023 4.427 3.723 1.00 88.25 91 VAL A CA 1
ATOM 653 C C . VAL A 1 91 ? -3.230 4.826 2.271 1.00 88.25 91 VAL A C 1
ATOM 655 O O . VAL A 1 91 ? -3.221 6.018 1.964 1.00 88.25 91 VAL A O 1
ATOM 658 N N . ALA A 1 92 ? -3.440 3.856 1.389 1.00 89.44 92 ALA A N 1
ATOM 659 C CA . ALA A 1 92 ? -3.734 4.102 -0.020 1.00 89.44 92 ALA A CA 1
ATOM 660 C C . ALA A 1 92 ? -4.959 3.301 -0.457 1.00 89.44 92 ALA A C 1
ATOM 662 O O . ALA A 1 92 ? -5.209 2.197 0.037 1.00 89.44 92 ALA A O 1
ATOM 663 N N . ASP A 1 93 ? -5.719 3.860 -1.394 1.00 88.31 93 ASP A N 1
ATOM 664 C CA . ASP A 1 93 ? -6.903 3.213 -1.965 1.00 88.31 93 ASP A CA 1
ATOM 665 C C . ASP A 1 93 ? -6.516 2.312 -3.143 1.00 88.31 93 ASP A C 1
ATOM 667 O O . ASP A 1 93 ? -6.906 2.515 -4.291 1.00 88.31 93 ASP A O 1
ATOM 671 N N . LEU A 1 94 ? -5.629 1.358 -2.861 1.00 85.62 94 LEU A N 1
ATOM 672 C CA . LEU A 1 94 ? -5.122 0.444 -3.873 1.00 85.62 94 LEU A CA 1
ATOM 673 C C . LEU A 1 94 ? -6.177 -0.606 -4.233 1.00 85.62 94 LEU A C 1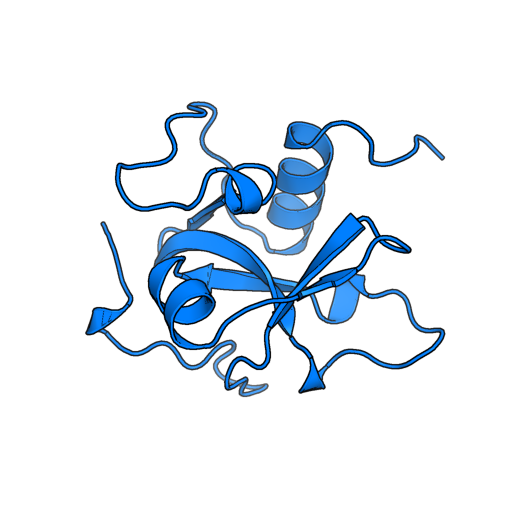
ATOM 675 O O . LEU A 1 94 ? -6.818 -1.158 -3.333 1.00 85.62 94 LEU A O 1
ATOM 679 N N . PRO A 1 95 ? -6.304 -0.964 -5.523 1.00 80.88 95 PRO A N 1
ATOM 680 C CA . PRO A 1 95 ? -7.133 -2.088 -5.924 1.00 80.88 95 PRO A CA 1
ATOM 681 C C . PRO A 1 95 ? -6.553 -3.375 -5.322 1.00 80.88 95 PRO A C 1
ATOM 683 O O . PRO A 1 95 ? -5.419 -3.756 -5.611 1.00 80.88 95 PRO A O 1
ATOM 686 N N . TYR A 1 96 ? -7.326 -4.029 -4.459 1.00 77.75 96 TYR A N 1
ATOM 687 C CA . TYR A 1 96 ? -6.920 -5.228 -3.733 1.00 77.75 96 TYR A CA 1
ATOM 688 C C . TYR A 1 96 ? -7.890 -6.373 -4.012 1.00 77.75 96 TYR A C 1
ATOM 690 O O . TYR A 1 96 ? -9.106 -6.201 -3.933 1.00 77.75 96 TYR A O 1
ATOM 698 N N . ASP A 1 97 ? -7.334 -7.541 -4.306 1.00 78.56 97 ASP A N 1
ATOM 699 C CA . ASP A 1 97 ? -8.045 -8.796 -4.493 1.00 78.56 97 ASP A CA 1
ATOM 700 C C . ASP A 1 97 ? -7.575 -9.801 -3.432 1.00 78.56 97 ASP A C 1
ATOM 702 O O . ASP A 1 97 ? -6.382 -9.929 -3.170 1.00 78.56 97 ASP A O 1
ATOM 706 N N . SER A 1 98 ? -8.497 -10.513 -2.787 1.00 69.44 98 SER A N 1
ATOM 707 C CA . SER A 1 98 ? -8.153 -11.413 -1.677 1.00 69.44 98 SER A CA 1
ATOM 708 C C . SER A 1 98 ? -7.388 -12.670 -2.102 1.00 69.44 98 SER A C 1
ATOM 710 O O . SER A 1 98 ? -6.742 -13.287 -1.261 1.00 69.44 98 SER A O 1
ATOM 712 N N . ASP A 1 99 ? -7.477 -13.064 -3.374 1.00 68.31 99 ASP A N 1
ATOM 713 C CA . ASP A 1 99 ? -6.795 -14.243 -3.919 1.00 68.31 99 ASP A CA 1
ATOM 714 C C . ASP A 1 99 ? -5.426 -13.861 -4.511 1.00 68.31 99 ASP A C 1
ATOM 716 O O . ASP A 1 99 ? -4.455 -14.614 -4.424 1.00 68.31 99 ASP A O 1
ATOM 720 N N . ARG A 1 100 ? -5.329 -12.650 -5.075 1.00 61.53 100 ARG A N 1
ATOM 721 C CA . ARG A 1 100 ? -4.157 -12.165 -5.825 1.00 61.53 100 ARG A CA 1
ATOM 722 C C . ARG A 1 100 ? -3.336 -11.082 -5.122 1.00 61.53 100 ARG A C 1
ATOM 724 O O . ARG A 1 100 ? -2.226 -10.794 -5.565 1.00 61.53 100 ARG A O 1
ATOM 731 N N . GLY A 1 101 ? -3.844 -10.494 -4.044 1.00 68.25 101 GLY A N 1
ATOM 732 C CA . GLY A 1 101 ? -3.235 -9.364 -3.344 1.00 68.25 101 GLY A CA 1
ATOM 733 C C . GLY A 1 101 ? -3.494 -8.021 -4.035 1.00 68.25 101 GLY A C 1
ATOM 734 O O . GLY A 1 101 ? -4.512 -7.821 -4.697 1.00 68.25 101 GLY A O 1
ATOM 735 N N . VAL A 1 102 ? -2.574 -7.064 -3.870 1.00 70.12 102 VAL A N 1
ATOM 736 C CA . VAL A 1 102 ? -2.647 -5.777 -4.583 1.00 70.12 102 VAL A CA 1
ATOM 737 C C . VAL A 1 102 ? -2.583 -6.041 -6.083 1.00 70.12 102 VAL A C 1
ATOM 739 O O . VAL A 1 102 ? -1.658 -6.691 -6.568 1.00 70.12 102 VAL A O 1
ATOM 742 N N . LEU A 1 103 ? -3.558 -5.523 -6.823 1.00 75.19 103 LEU A N 1
ATOM 743 C CA . LEU A 1 103 ? -3.580 -5.609 -8.275 1.00 75.19 103 LEU A CA 1
ATOM 744 C C . LEU A 1 103 ? -2.612 -4.568 -8.836 1.00 75.19 103 LEU A C 1
ATOM 746 O O . LEU A 1 103 ? -2.896 -3.371 -8.875 1.00 75.19 103 LEU A O 1
ATOM 750 N N . ILE A 1 104 ? -1.439 -5.052 -9.225 1.00 68.44 104 ILE A N 1
ATOM 751 C CA . ILE A 1 104 ? -0.332 -4.246 -9.731 1.00 68.44 104 ILE A CA 1
ATOM 752 C C . ILE A 1 104 ? -0.384 -4.234 -11.263 1.00 68.44 104 ILE A C 1
ATOM 754 O O . ILE A 1 104 ? -0.518 -5.288 -11.888 1.00 68.44 104 ILE A O 1
ATOM 758 N N . ASP A 1 105 ? -0.252 -3.054 -11.873 1.00 73.94 105 ASP A N 1
ATOM 759 C CA . ASP A 1 105 ? 0.024 -2.948 -13.308 1.00 73.94 105 ASP A CA 1
ATOM 760 C C . ASP A 1 105 ? 1.498 -3.328 -13.555 1.00 73.94 105 ASP A C 1
ATOM 762 O O . ASP A 1 105 ? 2.365 -2.848 -12.823 1.00 73.94 105 ASP A O 1
ATOM 766 N N . PRO A 1 106 ? 1.836 -4.153 -14.564 1.00 71.94 106 PRO A N 1
ATOM 767 C CA . PRO A 1 106 ? 3.228 -4.456 -14.900 1.00 71.94 106 PRO A CA 1
ATOM 768 C C . PRO A 1 106 ? 4.129 -3.218 -15.053 1.00 71.94 106 PRO A C 1
ATOM 770 O O . PRO A 1 106 ? 5.325 -3.305 -14.783 1.00 71.94 106 PRO A O 1
ATOM 773 N N . ALA A 1 107 ? 3.575 -2.070 -15.459 1.00 73.50 107 ALA A N 1
ATOM 774 C CA . ALA A 1 107 ? 4.300 -0.803 -15.574 1.00 73.50 107 ALA A CA 1
ATOM 775 C C . ALA A 1 107 ? 4.692 -0.180 -14.218 1.00 73.50 107 ALA A C 1
ATOM 777 O O . ALA A 1 107 ? 5.588 0.664 -14.162 1.00 73.50 107 ALA A O 1
ATOM 778 N N . ASP A 1 108 ? 4.042 -0.588 -13.127 1.00 68.25 108 ASP A N 1
ATOM 779 C CA . ASP A 1 108 ? 4.338 -0.121 -11.771 1.00 68.25 108 ASP A CA 1
ATOM 780 C C . ASP A 1 108 ? 5.532 -0.878 -11.143 1.00 68.25 108 ASP A C 1
ATOM 782 O O . ASP A 1 108 ? 6.028 -0.467 -10.091 1.00 68.25 108 ASP A O 1
ATOM 786 N N . ILE A 1 109 ? 6.019 -1.957 -11.774 1.00 67.88 109 ILE A N 1
ATOM 787 C CA . ILE A 1 109 ? 7.156 -2.758 -11.296 1.00 67.88 109 ILE A CA 1
ATOM 788 C C . ILE A 1 109 ? 8.468 -2.040 -11.625 1.00 67.88 109 ILE A C 1
ATOM 790 O O . ILE A 1 109 ? 8.773 -1.777 -12.789 1.00 67.88 109 ILE A O 1
ATOM 794 N N . GLN A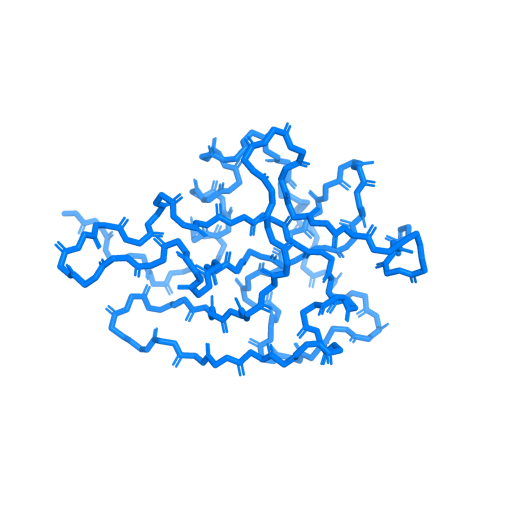 1 110 ? 9.273 -1.764 -10.596 1.00 63.81 110 GLN A N 1
ATOM 795 C CA . GLN A 1 110 ? 10.620 -1.214 -10.755 1.00 63.81 110 GLN A CA 1
ATOM 796 C C . GLN A 1 110 ? 11.659 -2.215 -10.241 1.00 63.81 110 GLN A C 1
ATOM 798 O O . GLN A 1 110 ? 11.545 -2.616 -9.081 1.00 63.81 110 GLN A O 1
ATOM 803 N N . PRO A 1 111 ? 12.631 -2.625 -11.081 1.00 57.38 111 PRO A N 1
ATOM 804 C CA . PRO A 1 111 ? 13.656 -3.601 -10.709 1.00 57.38 111 PRO A CA 1
ATOM 805 C C . PRO A 1 111 ? 14.545 -3.131 -9.553 1.00 57.38 111 PRO A C 1
ATOM 807 O O . PRO A 1 111 ? 14.820 -1.911 -9.484 1.00 57.38 111 PRO A O 1
#

Foldseek 3Di:
DDPPPQLVSVLVVLCVVVVADADPDLPPDPPQDPLQSSQWGAGPVQGTWGWAFAPVPDDPPDDSSVRIDTGQSQQCVVQDWDADPVNRGIYGNFDADPVPGGDDDPVSRDD

Organism: NCBI:txid53371